Protein AF-A0A6M8W7M6-F1 (afdb_monomer_lite)

Radius of gyration: 16.6 Å; chains: 1; bounding box: 37×34×50 Å

Foldseek 3Di:
DDPDPPVVVVVLLVVLVVCLVVVNLVVSLVSLVVDDLPDLLSLQSNLLSCVSPLNLVVSLVSLCCNQPNPHPHGDPPRDLQSLLLNLLSCLSVQNPVSSVVSLVVHDCPDPSNVQVVVQVVVVCVPDDPVLVVCVVVVNHGDPHRRDTPDRRGDSD

pLDDT: mean 90.48, std 10.25, range [41.34, 98.38]

Secondary structure (DSSP, 8-state):
----HHHHHHHHHHHHHHHHHTT-HHHHHHHHHTS-TT-HHHHHHHHHHHHHTT-HHHHHHHHHHHHTTTSSSPPTT--HHHHHHHHHHHHHTT-HHHHHHHHTTS-TTSHHHHHHHHHHHHHHHHS-HHHHHHHHTT----SSPPP-SS-SS---

Sequence (156 aa):
MKKSEPAGREQLLQRVRALVEQGKADEALKLIKSVDGTDPVLMNAAGVCYLRAGRPAKAVEVFHRLCVGDGLGVRAGTSPLHVANFAAALLLSGNLNGCRHKLRLVDRSHPVAVQLHSAIARWEGSLGAWQRVLLRLGMFEPERPIGLDGPAGAFV

Structure (mmCIF, N/CA/C/O backbone):
data_AF-A0A6M8W7M6-F1
#
_entry.id   AF-A0A6M8W7M6-F1
#
loop_
_atom_site.group_PDB
_atom_site.id
_atom_site.type_symbol
_atom_site.label_atom_id
_atom_site.label_alt_id
_atom_site.label_comp_id
_atom_site.label_asym_id
_atom_site.label_entity_id
_atom_site.label_seq_id
_atom_site.pdbx_PDB_ins_code
_atom_site.Cartn_x
_atom_site.Cartn_y
_atom_site.Cartn_z
_atom_site.occupancy
_atom_site.B_iso_or_equiv
_atom_site.auth_seq_id
_atom_site.auth_comp_id
_atom_site.auth_asym_id
_atom_site.auth_atom_id
_atom_site.pdbx_PDB_model_num
ATOM 1 N N . MET A 1 1 ? -20.773 16.062 24.573 1.00 41.34 1 MET A N 1
ATOM 2 C CA . MET A 1 1 ? -19.303 16.087 24.385 1.00 41.34 1 MET A CA 1
ATOM 3 C C . MET A 1 1 ? -18.691 14.876 25.084 1.00 41.34 1 MET A C 1
ATOM 5 O O . MET A 1 1 ? -18.483 14.933 26.288 1.00 41.34 1 MET A O 1
ATOM 9 N N . LYS A 1 2 ? -18.469 13.754 24.383 1.00 44.22 2 LYS A N 1
ATOM 10 C CA . LYS A 1 2 ? -17.781 12.589 24.970 1.00 44.22 2 LYS A CA 1
ATOM 11 C C . LYS A 1 2 ? -16.303 12.641 24.599 1.00 44.22 2 LYS A C 1
ATOM 13 O O . LYS A 1 2 ? -15.909 12.358 23.480 1.00 44.22 2 LYS A O 1
ATOM 18 N N . LYS A 1 3 ? -15.501 13.070 25.566 1.00 44.16 3 LYS A N 1
ATOM 19 C CA . LYS A 1 3 ? -14.046 13.209 25.493 1.00 44.16 3 LYS A CA 1
ATOM 20 C C . LYS A 1 3 ? -13.385 11.877 25.891 1.00 44.16 3 LYS A C 1
ATOM 22 O O . LYS A 1 3 ? -12.667 11.830 26.881 1.00 44.16 3 LYS A O 1
ATOM 27 N N . SER A 1 4 ? -13.697 10.784 25.183 1.00 52.88 4 SER A N 1
ATOM 28 C CA . SER A 1 4 ? -13.314 9.414 25.588 1.00 52.88 4 SER A CA 1
ATOM 29 C C . SER A 1 4 ? -12.451 8.621 24.586 1.00 52.88 4 SER A C 1
ATOM 31 O O . SER A 1 4 ? -12.292 7.420 24.764 1.00 52.88 4 SER A O 1
ATOM 33 N N . GLU A 1 5 ? -11.882 9.222 23.535 1.00 58.66 5 GLU A N 1
ATOM 34 C CA . GLU A 1 5 ? -11.578 8.452 22.306 1.00 58.66 5 GLU A CA 1
ATOM 35 C C . GLU A 1 5 ? -10.117 8.138 21.882 1.00 58.66 5 GLU A C 1
ATOM 37 O O . GLU A 1 5 ? -9.966 7.422 20.894 1.00 58.66 5 GLU A O 1
ATOM 42 N N . PRO A 1 6 ? -9.014 8.531 22.559 1.00 60.47 6 PRO A N 1
ATOM 43 C CA . PRO A 1 6 ? -7.676 8.099 22.122 1.00 60.47 6 PRO A CA 1
ATOM 44 C C . PRO A 1 6 ? -7.336 6.656 22.540 1.00 60.47 6 PRO A C 1
ATOM 46 O O . PRO A 1 6 ? -6.782 5.903 21.742 1.00 60.47 6 PRO A O 1
ATOM 49 N N . ALA A 1 7 ? -7.709 6.242 23.757 1.00 69.69 7 ALA A N 1
ATOM 50 C CA . ALA A 1 7 ? -7.395 4.907 24.277 1.00 69.69 7 ALA A CA 1
ATOM 51 C C . ALA A 1 7 ? -8.207 3.796 23.586 1.00 69.69 7 ALA A C 1
ATOM 53 O O . ALA A 1 7 ? -7.656 2.755 23.238 1.00 69.69 7 ALA A O 1
ATOM 54 N N . GLY A 1 8 ? -9.499 4.035 23.329 1.00 83.62 8 GLY A N 1
ATOM 55 C CA . GLY A 1 8 ? -10.352 3.082 22.611 1.00 83.62 8 GLY A CA 1
ATOM 56 C C . GLY A 1 8 ? -9.922 2.890 21.153 1.00 83.62 8 GLY A C 1
ATOM 57 O O . GLY A 1 8 ? -9.888 1.761 20.667 1.00 83.62 8 GLY A O 1
ATOM 58 N N . ARG A 1 9 ? -9.515 3.972 20.472 1.00 86.62 9 ARG A N 1
ATOM 59 C CA . ARG A 1 9 ? -8.977 3.900 19.107 1.00 86.62 9 ARG A CA 1
ATOM 60 C C . ARG A 1 9 ? -7.665 3.125 19.051 1.00 86.62 9 ARG A C 1
ATOM 62 O O . ARG A 1 9 ? -7.489 2.302 18.160 1.00 86.62 9 ARG A O 1
ATOM 69 N N . GLU A 1 10 ? -6.758 3.366 19.991 1.00 87.69 10 GLU A N 1
ATOM 70 C CA . GLU A 1 10 ? -5.484 2.646 20.039 1.00 87.69 10 GLU A CA 1
ATOM 71 C C . GLU A 1 10 ? -5.698 1.145 20.287 1.00 87.69 10 GLU A C 1
ATOM 73 O O . GLU A 1 10 ? -5.169 0.318 19.549 1.00 87.69 10 GLU A O 1
ATOM 78 N N . GLN A 1 11 ? -6.562 0.776 21.239 1.00 90.12 11 GLN A 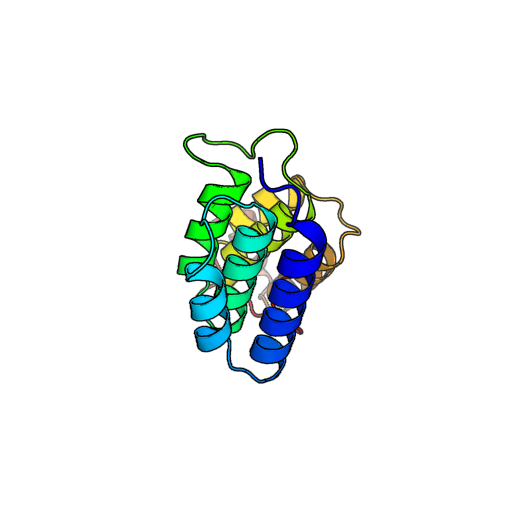N 1
ATOM 79 C CA . GLN A 1 11 ? -6.928 -0.628 21.477 1.00 90.12 11 GLN A CA 1
ATOM 80 C C . GLN A 1 11 ? -7.555 -1.285 20.240 1.00 90.12 11 GLN A C 1
ATOM 82 O O . GLN A 1 11 ? -7.236 -2.427 19.900 1.00 90.12 11 GLN A O 1
ATOM 87 N N . LEU A 1 12 ? -8.427 -0.559 19.536 1.00 90.31 12 LEU A N 1
ATOM 88 C CA . LEU A 1 12 ? -9.002 -1.007 18.272 1.00 90.31 12 LEU A CA 1
ATOM 89 C C . LEU A 1 12 ? -7.912 -1.264 17.221 1.00 90.31 12 LEU A C 1
ATOM 91 O O . LEU A 1 12 ? -7.897 -2.331 16.609 1.00 90.31 12 LEU A O 1
ATOM 95 N N . LEU A 1 13 ? -6.981 -0.325 17.032 1.00 91.12 13 LEU A N 1
ATOM 96 C CA . LEU A 1 13 ? -5.884 -0.454 16.070 1.00 91.12 13 LEU A CA 1
ATOM 97 C C . LEU A 1 13 ? -4.942 -1.610 16.413 1.00 91.12 13 LEU A C 1
ATOM 99 O O . LEU A 1 13 ? -4.534 -2.343 15.514 1.00 91.12 13 LEU A O 1
ATOM 103 N N . GLN A 1 14 ? -4.633 -1.818 17.692 1.00 92.50 14 GLN A N 1
ATOM 104 C CA . GLN A 1 14 ? -3.842 -2.963 18.146 1.00 92.50 14 GLN A CA 1
ATOM 105 C C . GLN A 1 14 ? -4.533 -4.285 17.806 1.00 92.50 14 GLN A C 1
ATOM 107 O O . GLN A 1 14 ? -3.909 -5.192 17.256 1.00 92.50 14 GLN A O 1
ATOM 112 N N . ARG A 1 15 ? -5.846 -4.376 18.041 1.00 93.62 15 ARG A N 1
ATOM 113 C CA . ARG A 1 15 ? -6.632 -5.567 17.697 1.00 93.62 15 ARG A CA 1
ATOM 114 C C . ARG A 1 15 ? -6.707 -5.804 16.187 1.00 93.62 15 ARG A C 1
ATOM 116 O O . ARG A 1 15 ? -6.590 -6.945 15.746 1.00 93.62 15 ARG A O 1
ATOM 123 N N . VAL A 1 16 ? -6.857 -4.741 15.395 1.00 93.19 16 VAL A N 1
ATOM 124 C CA . VAL A 1 16 ? -6.790 -4.793 13.924 1.00 93.19 16 VAL A CA 1
ATOM 125 C C . VAL A 1 16 ? -5.440 -5.344 13.464 1.00 93.19 16 VAL A C 1
ATOM 127 O O . VAL A 1 16 ? -5.413 -6.262 12.645 1.00 93.19 16 VAL A O 1
ATOM 130 N N . ARG A 1 17 ? -4.325 -4.835 14.007 1.00 92.38 17 ARG A N 1
ATOM 131 C CA . ARG A 1 17 ? -2.973 -5.310 13.666 1.00 92.38 17 ARG A CA 1
ATOM 132 C C . ARG A 1 17 ? -2.801 -6.790 13.981 1.00 92.38 17 ARG A C 1
ATOM 134 O O . ARG A 1 17 ? -2.405 -7.540 13.095 1.00 92.38 17 ARG A O 1
ATOM 141 N N . ALA A 1 18 ? -3.192 -7.211 15.183 1.00 93.56 18 ALA A N 1
ATOM 142 C CA . ALA A 1 18 ? -3.089 -8.603 15.609 1.00 93.56 18 ALA A CA 1
ATOM 143 C C . ALA A 1 18 ? -3.888 -9.555 14.698 1.00 93.56 18 ALA A C 1
ATOM 145 O O . ALA A 1 18 ? -3.392 -10.612 14.318 1.00 93.56 18 ALA A O 1
ATOM 146 N N . LEU A 1 19 ? -5.109 -9.179 14.296 1.00 94.62 19 LEU A N 1
ATOM 147 C CA . LEU A 1 19 ? -5.910 -9.977 13.356 1.00 94.62 19 LEU A CA 1
ATOM 148 C C . LEU A 1 19 ? -5.230 -10.096 11.990 1.00 94.62 19 LEU A C 1
ATOM 150 O O . LEU A 1 19 ? -5.185 -11.172 11.400 1.00 94.62 19 LEU A O 1
ATOM 154 N N . VAL A 1 20 ? -4.681 -8.996 11.487 1.00 92.25 20 VAL A N 1
ATOM 155 C CA . VAL A 1 20 ? -3.995 -8.962 10.196 1.00 92.25 20 VAL A CA 1
ATOM 156 C C . VAL A 1 20 ? -2.714 -9.800 10.210 1.00 92.25 20 VAL A C 1
ATOM 158 O O . VAL A 1 20 ? -2.448 -10.497 9.234 1.00 92.25 20 VAL A O 1
ATOM 161 N N . GLU A 1 21 ? -1.939 -9.768 11.294 1.00 89.81 21 GLU A N 1
ATOM 162 C CA . GLU A 1 21 ? -0.747 -10.613 11.480 1.00 89.81 21 GLU A CA 1
ATOM 163 C C . GLU A 1 21 ? -1.091 -12.109 11.509 1.00 89.81 21 GLU A C 1
ATOM 165 O O . GLU A 1 21 ? -0.310 -12.932 11.045 1.00 89.81 21 GLU A O 1
ATOM 170 N N . GLN A 1 22 ? -2.299 -12.459 11.957 1.00 92.62 22 GLN A N 1
ATOM 171 C CA . GLN A 1 22 ? -2.841 -13.822 11.907 1.00 92.62 22 GLN A CA 1
ATOM 172 C C . GLN A 1 22 ? -3.446 -14.195 10.539 1.00 92.62 22 GLN A C 1
ATOM 174 O O . GLN A 1 22 ? -4.091 -15.235 10.417 1.00 92.62 22 GLN A O 1
ATOM 179 N N . GLY A 1 23 ? -3.321 -13.341 9.517 1.00 90.19 23 GLY A N 1
ATOM 180 C CA . GLY A 1 23 ? -3.932 -13.549 8.198 1.00 90.19 23 GLY A CA 1
ATOM 181 C C . GLY A 1 23 ? -5.443 -13.280 8.143 1.00 90.19 23 GLY A C 1
ATOM 182 O O . GLY A 1 23 ? -6.072 -13.483 7.107 1.00 90.19 23 GLY A O 1
ATOM 183 N N . LYS A 1 24 ? -6.050 -12.768 9.221 1.00 94.12 24 LYS A N 1
ATOM 184 C CA . LYS A 1 24 ? -7.497 -12.509 9.347 1.00 94.12 24 LYS A CA 1
ATOM 185 C C . LYS A 1 24 ? -7.868 -11.078 8.953 1.00 94.12 24 LYS A C 1
ATOM 187 O O . LYS A 1 24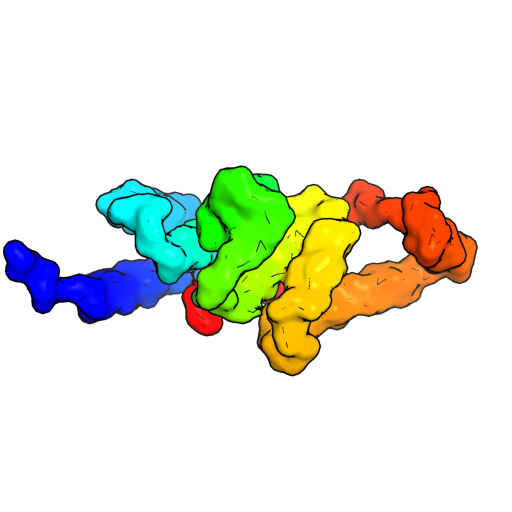 ? -8.594 -10.375 9.660 1.00 94.12 24 LYS A O 1
ATOM 192 N N . ALA A 1 25 ? -7.378 -10.625 7.802 1.00 92.56 25 ALA A N 1
ATOM 193 C CA . ALA A 1 25 ? -7.588 -9.253 7.335 1.00 92.56 25 ALA A CA 1
ATOM 194 C C . ALA A 1 25 ? -9.076 -8.900 7.114 1.00 92.56 25 ALA A C 1
ATOM 196 O O . ALA A 1 25 ? -9.484 -7.761 7.339 1.00 92.56 25 ALA A O 1
ATOM 197 N N . ASP A 1 26 ? -9.912 -9.874 6.741 1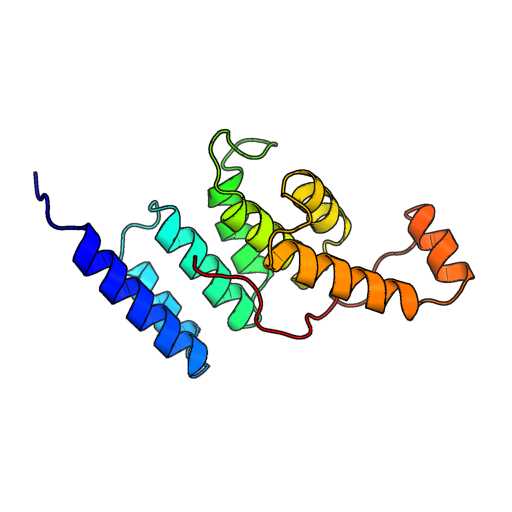.00 90.88 26 ASP A N 1
ATOM 198 C CA . ASP A 1 26 ? -11.357 -9.669 6.584 1.00 90.88 26 ASP A CA 1
ATOM 199 C C . ASP A 1 26 ? -12.085 -9.438 7.916 1.00 90.88 26 ASP A C 1
ATOM 201 O O . ASP A 1 26 ? -13.012 -8.627 7.983 1.00 90.88 26 ASP A O 1
ATOM 205 N N . GLU A 1 27 ? -11.664 -10.106 8.992 1.00 92.38 27 GLU A N 1
ATOM 206 C CA . GLU A 1 27 ? -12.196 -9.854 10.336 1.00 92.38 27 GLU A CA 1
ATOM 207 C C . GLU A 1 27 ? -11.777 -8.470 10.836 1.00 92.38 27 GLU A C 1
ATOM 209 O O . GLU A 1 27 ? -12.601 -7.729 11.376 1.00 92.38 27 GLU A O 1
ATOM 214 N N . ALA A 1 28 ? -10.526 -8.080 10.576 1.00 92.81 28 ALA A N 1
ATOM 215 C CA . ALA A 1 28 ? -10.028 -6.749 10.899 1.00 92.81 28 ALA A CA 1
ATOM 216 C C . ALA A 1 28 ? -10.841 -5.647 10.190 1.00 92.81 28 ALA A C 1
ATOM 218 O O . ALA A 1 28 ? -11.223 -4.655 10.809 1.00 92.81 28 ALA A O 1
ATOM 219 N N . LEU A 1 29 ? -11.195 -5.851 8.916 1.00 91.69 29 LEU A N 1
ATOM 220 C CA . LEU A 1 29 ? -12.049 -4.926 8.163 1.00 91.69 29 LEU A CA 1
ATOM 221 C C . LEU A 1 29 ? -13.459 -4.801 8.750 1.00 91.69 29 LEU A C 1
ATOM 223 O O . LEU A 1 29 ? -14.008 -3.699 8.759 1.00 91.69 29 LEU A O 1
ATOM 227 N N . LYS A 1 30 ? -14.058 -5.895 9.239 1.00 90.62 30 LYS A N 1
ATOM 228 C CA . LYS A 1 30 ? -15.366 -5.841 9.919 1.00 90.62 30 LYS A CA 1
ATOM 229 C C . LYS A 1 30 ? -15.295 -4.980 11.181 1.00 90.62 30 LYS A C 1
ATOM 231 O O . LYS A 1 30 ? -16.203 -4.190 11.414 1.00 90.62 30 LYS A O 1
ATOM 236 N N . LEU A 1 31 ? -14.199 -5.092 11.933 1.00 88.69 31 LEU A N 1
ATOM 237 C CA . LEU A 1 31 ? -13.966 -4.326 13.157 1.00 88.69 31 LEU A CA 1
ATOM 238 C C . LEU A 1 31 ? -13.775 -2.820 12.888 1.00 88.69 31 LEU A C 1
ATOM 240 O O . LEU A 1 31 ? -14.203 -1.993 13.686 1.00 88.69 31 LEU A O 1
ATOM 244 N N . ILE A 1 32 ? -13.170 -2.449 11.754 1.00 86.75 32 ILE A N 1
ATOM 245 C CA . ILE A 1 32 ? -13.035 -1.037 11.361 1.00 86.75 32 ILE A CA 1
ATOM 246 C C . ILE A 1 32 ? -14.366 -0.472 10.852 1.00 86.75 32 ILE A C 1
ATOM 248 O O . ILE A 1 32 ? -14.723 0.645 11.204 1.00 86.75 32 ILE A O 1
ATOM 252 N N . LYS A 1 33 ? -15.126 -1.234 10.051 1.00 78.62 33 LYS A N 1
ATOM 253 C CA . LYS A 1 33 ? -16.411 -0.782 9.477 1.00 78.62 33 LYS A CA 1
ATOM 254 C C . LYS A 1 33 ? -17.485 -0.463 10.515 1.00 78.62 33 LYS A C 1
ATOM 256 O O . LYS A 1 33 ? -18.417 0.264 10.196 1.00 78.62 33 LYS A O 1
ATOM 261 N N . SER A 1 34 ? -17.381 -1.010 11.725 1.00 68.19 34 SER A N 1
ATOM 262 C CA . SER A 1 34 ? -18.264 -0.638 12.836 1.00 68.19 34 SER A CA 1
ATOM 263 C C . SER A 1 34 ? -17.976 0.751 13.418 1.00 68.19 34 SER A C 1
ATOM 265 O O . SER A 1 34 ? -18.712 1.191 14.296 1.00 68.19 34 SER A O 1
ATOM 267 N N . VAL A 1 35 ? -16.924 1.434 12.959 1.00 61.56 35 VAL A N 1
ATOM 268 C CA . VAL A 1 35 ? -16.504 2.760 13.429 1.00 61.56 35 VAL A CA 1
ATOM 269 C C . VAL A 1 35 ? -16.616 3.769 12.284 1.00 61.56 35 VAL A C 1
ATOM 271 O O . VAL A 1 35 ? -16.481 3.400 11.117 1.00 61.56 35 VAL A O 1
ATOM 274 N N . ASP A 1 36 ? -16.918 5.027 12.616 1.00 66.06 36 ASP A N 1
ATOM 275 C CA . ASP A 1 36 ? -17.143 6.115 11.657 1.00 66.06 36 ASP A CA 1
ATOM 276 C C . ASP A 1 36 ? -16.035 6.164 10.585 1.00 66.06 36 ASP A C 1
ATOM 278 O O . ASP A 1 36 ? -14.845 6.310 10.876 1.00 66.06 36 ASP A O 1
ATOM 282 N N . GLY A 1 37 ? -16.440 6.002 9.322 1.00 67.62 37 GLY A N 1
ATOM 283 C CA . GLY A 1 37 ? -15.564 5.806 8.163 1.00 67.62 37 GLY A CA 1
ATOM 284 C C . GLY A 1 37 ? -14.847 7.067 7.676 1.00 67.62 37 GLY A C 1
ATOM 285 O O . GLY A 1 37 ? -14.397 7.095 6.528 1.00 67.62 37 GLY A O 1
ATOM 286 N N . THR A 1 38 ? -14.780 8.103 8.513 1.00 80.12 38 THR A N 1
ATOM 287 C CA . THR A 1 38 ? -14.168 9.403 8.221 1.00 80.12 38 THR A CA 1
ATOM 288 C C . THR A 1 38 ? -12.858 9.655 8.978 1.00 80.12 38 THR A C 1
ATOM 290 O O . THR A 1 38 ? -12.126 10.564 8.587 1.00 80.12 38 THR A O 1
ATOM 293 N N . ASP A 1 39 ? -12.504 8.854 9.998 1.00 88.81 39 ASP A N 1
ATOM 294 C CA . ASP A 1 39 ? -11.221 8.994 10.717 1.00 88.81 39 ASP A CA 1
ATOM 295 C C . ASP A 1 39 ? -10.039 8.599 9.800 1.00 88.81 39 ASP A C 1
ATOM 297 O O . ASP A 1 39 ? -9.929 7.428 9.413 1.00 88.81 39 ASP A O 1
ATOM 301 N N . PRO A 1 40 ? -9.103 9.524 9.494 1.00 91.69 40 PRO A N 1
ATOM 302 C CA . PRO A 1 40 ? -7.934 9.253 8.660 1.00 91.69 40 PRO A CA 1
ATOM 303 C C . PRO A 1 40 ? -7.098 8.041 9.088 1.00 91.69 40 PRO A C 1
ATOM 305 O O . PRO A 1 40 ? -6.591 7.313 8.233 1.00 91.69 40 PRO A O 1
ATOM 308 N N . VAL A 1 41 ? -6.957 7.804 10.396 1.00 91.88 41 VAL A N 1
ATOM 309 C CA . VAL A 1 41 ? -6.160 6.696 10.941 1.00 91.88 41 VAL A CA 1
ATOM 310 C C . VAL A 1 41 ? -6.856 5.360 10.684 1.00 91.88 41 VAL A C 1
ATOM 312 O O . VAL A 1 41 ? -6.217 4.386 10.279 1.00 91.88 41 VAL A O 1
ATOM 315 N N . LEU A 1 42 ? -8.178 5.314 10.858 1.00 92.31 42 LEU A N 1
ATOM 316 C CA . LEU A 1 42 ? -8.977 4.118 10.587 1.00 92.31 42 LEU A CA 1
ATOM 317 C C . LEU A 1 42 ? -9.105 3.851 9.086 1.00 92.31 42 LEU A C 1
ATOM 319 O O . LEU A 1 42 ? -9.038 2.696 8.666 1.00 92.31 42 LEU A O 1
ATOM 323 N N . MET A 1 43 ? -9.204 4.898 8.265 1.00 93.94 43 MET A N 1
ATOM 324 C CA . MET A 1 43 ? -9.136 4.775 6.808 1.00 93.94 43 MET A CA 1
ATOM 325 C C . MET A 1 43 ? -7.786 4.205 6.359 1.00 93.94 43 MET A C 1
ATOM 327 O O . MET A 1 43 ? -7.756 3.283 5.542 1.00 93.94 43 MET A O 1
ATOM 331 N N . ASN A 1 44 ? -6.671 4.685 6.924 1.00 95.38 44 ASN A N 1
ATOM 332 C CA . ASN A 1 44 ? -5.349 4.124 6.647 1.00 95.38 44 ASN A CA 1
ATOM 333 C C . ASN A 1 44 ? -5.281 2.637 7.027 1.00 95.38 44 ASN A C 1
ATOM 335 O O . ASN A 1 44 ? -4.874 1.803 6.216 1.00 95.38 44 ASN A O 1
ATOM 339 N N . ALA A 1 45 ? -5.751 2.294 8.229 1.00 94.88 45 ALA A N 1
ATOM 340 C CA . ALA A 1 45 ? -5.806 0.915 8.697 1.00 94.88 45 ALA A CA 1
ATOM 341 C C . ALA A 1 45 ? -6.657 0.023 7.776 1.00 94.88 45 ALA A C 1
ATOM 343 O O . ALA A 1 45 ? -6.235 -1.083 7.436 1.00 94.88 45 ALA A O 1
ATOM 344 N N . ALA A 1 46 ? -7.815 0.506 7.316 1.00 95.19 46 ALA A N 1
ATOM 345 C CA . ALA A 1 46 ? -8.673 -0.223 6.387 1.00 95.19 46 ALA A CA 1
ATOM 346 C C . ALA A 1 46 ? -7.974 -0.459 5.042 1.00 95.19 46 ALA A C 1
ATOM 348 O O . ALA A 1 46 ? -8.013 -1.571 4.513 1.00 95.19 46 ALA A O 1
ATOM 349 N N . GLY A 1 47 ? -7.292 0.560 4.512 1.00 95.75 47 GLY A N 1
ATOM 350 C CA . GLY A 1 47 ? -6.496 0.447 3.292 1.00 95.75 47 GLY A CA 1
ATOM 351 C C . GLY A 1 47 ? -5.393 -0.609 3.414 1.00 95.75 47 GLY A C 1
ATOM 352 O O . GLY A 1 47 ? -5.283 -1.479 2.550 1.00 95.75 47 GLY A O 1
ATOM 353 N N . VAL A 1 48 ? -4.638 -0.614 4.518 1.00 96.38 48 VAL A N 1
ATOM 354 C CA . VAL A 1 48 ? -3.604 -1.635 4.785 1.00 96.38 48 VAL A CA 1
ATOM 355 C C . VAL A 1 48 ? -4.215 -3.033 4.918 1.00 96.38 48 VAL A C 1
ATOM 357 O O . VAL A 1 48 ? -3.668 -3.993 4.373 1.00 96.38 48 VAL A O 1
ATOM 360 N N . CYS A 1 49 ? -5.375 -3.171 5.569 1.00 95.69 49 CYS A N 1
ATOM 361 C CA . CYS A 1 49 ? -6.081 -4.453 5.635 1.00 95.69 49 CYS A CA 1
ATOM 362 C C . CYS A 1 49 ? -6.477 -4.952 4.239 1.00 95.69 49 CYS A C 1
ATOM 364 O O . CYS A 1 49 ? -6.277 -6.126 3.937 1.00 95.69 49 CYS A O 1
ATOM 366 N N . TYR A 1 50 ? -6.983 -4.079 3.361 1.00 96.56 50 TYR A N 1
ATOM 367 C CA . TYR A 1 50 ? -7.286 -4.457 1.979 1.00 96.56 50 TYR A CA 1
ATOM 368 C C . TYR A 1 50 ? -6.040 -4.889 1.200 1.00 96.56 50 TYR A C 1
ATOM 370 O O . TYR A 1 50 ? -6.115 -5.875 0.468 1.00 96.56 50 TYR A O 1
ATOM 378 N N . LEU A 1 51 ? -4.897 -4.216 1.377 1.00 96.31 51 LEU A N 1
ATOM 379 C CA . LEU A 1 51 ? -3.639 -4.637 0.750 1.00 96.31 51 LEU A CA 1
ATOM 380 C C . LEU A 1 51 ? -3.230 -6.039 1.201 1.00 96.31 51 LEU A C 1
ATOM 382 O O . LEU A 1 51 ? -2.950 -6.900 0.370 1.00 96.31 51 LEU A O 1
ATOM 386 N N . ARG A 1 52 ? -3.257 -6.289 2.511 1.00 94.12 52 ARG A N 1
ATOM 387 C CA . ARG A 1 52 ? -2.859 -7.577 3.096 1.00 94.12 52 ARG A CA 1
ATOM 388 C C . ARG A 1 52 ? -3.867 -8.700 2.836 1.00 94.12 52 ARG A C 1
ATOM 390 O O . ARG A 1 52 ? -3.487 -9.861 2.845 1.00 94.12 52 ARG A O 1
ATOM 397 N N . ALA A 1 53 ? -5.118 -8.363 2.526 1.00 93.81 53 ALA A N 1
ATOM 398 C CA . ALA A 1 53 ? -6.128 -9.297 2.029 1.00 93.81 53 ALA A CA 1
ATOM 399 C C . ALA A 1 53 ? -6.010 -9.587 0.516 1.00 93.81 53 ALA A C 1
ATOM 401 O O . ALA A 1 53 ? -6.890 -10.242 -0.041 1.00 93.81 53 ALA A O 1
ATOM 402 N N . GLY A 1 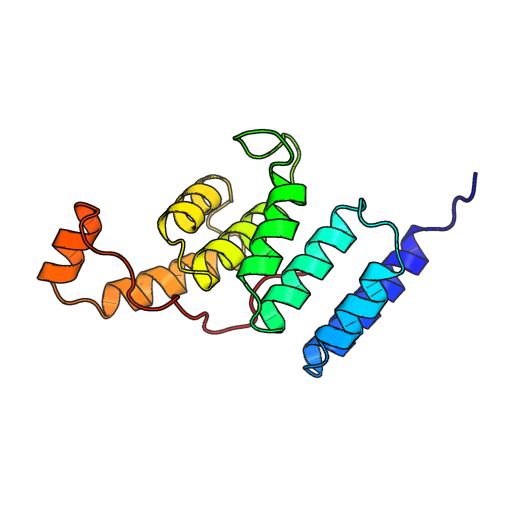54 ? -4.999 -9.046 -0.178 1.00 94.38 54 GLY A N 1
ATOM 403 C CA . GLY A 1 54 ? -4.838 -9.217 -1.625 1.00 94.38 54 GLY A CA 1
ATOM 404 C C . GLY A 1 54 ? -5.881 -8.462 -2.457 1.00 94.38 54 GLY A C 1
ATOM 405 O O . GLY A 1 54 ? -6.197 -8.869 -3.571 1.00 94.38 54 GLY A O 1
ATOM 406 N N . ARG A 1 55 ? -6.445 -7.363 -1.933 1.00 96.38 55 ARG A N 1
ATOM 407 C CA . ARG A 1 55 ? -7.488 -6.548 -2.590 1.00 96.38 55 ARG A CA 1
ATOM 408 C C . ARG A 1 55 ? -7.004 -5.116 -2.869 1.00 96.38 55 ARG A C 1
ATOM 410 O O . ARG A 1 55 ? -7.598 -4.160 -2.360 1.00 96.38 55 ARG A O 1
ATOM 417 N N . PRO A 1 56 ? -5.951 -4.930 -3.686 1.00 97.19 56 PRO A N 1
ATOM 418 C CA . PRO A 1 56 ? -5.316 -3.628 -3.885 1.00 97.19 56 PRO A CA 1
ATOM 419 C C . PRO A 1 56 ? -6.237 -2.589 -4.539 1.00 97.19 56 PRO A C 1
ATOM 421 O O . PRO A 1 56 ? -6.160 -1.419 -4.182 1.00 97.19 56 PRO A O 1
ATOM 424 N N . ALA A 1 57 ? -7.170 -2.992 -5.409 1.00 97.06 57 ALA A N 1
ATOM 425 C CA . ALA A 1 57 ? -8.150 -2.073 -6.002 1.00 97.06 57 ALA A CA 1
ATOM 426 C C . ALA A 1 57 ? -9.041 -1.396 -4.939 1.00 97.06 57 ALA A C 1
ATOM 428 O O . ALA A 1 57 ? -9.203 -0.179 -4.943 1.00 97.06 57 ALA A O 1
ATOM 429 N N . LYS A 1 58 ? -9.524 -2.157 -3.946 1.00 96.50 58 LYS A N 1
ATOM 430 C CA . LYS A 1 58 ? -10.288 -1.591 -2.819 1.00 96.50 58 LYS A CA 1
ATOM 431 C C . LYS A 1 58 ? -9.425 -0.683 -1.946 1.00 96.50 58 LYS A C 1
ATOM 433 O O . LYS A 1 58 ? -9.901 0.332 -1.450 1.00 96.50 58 LYS A O 1
ATOM 438 N N . ALA A 1 59 ? -8.151 -1.027 -1.762 1.00 97.25 59 ALA A N 1
ATOM 439 C CA . ALA A 1 59 ? -7.219 -0.160 -1.050 1.00 97.25 59 ALA A CA 1
ATOM 440 C C . ALA A 1 59 ? -7.025 1.181 -1.780 1.00 97.25 59 ALA A C 1
ATOM 442 O O . ALA A 1 59 ? -7.042 2.224 -1.129 1.0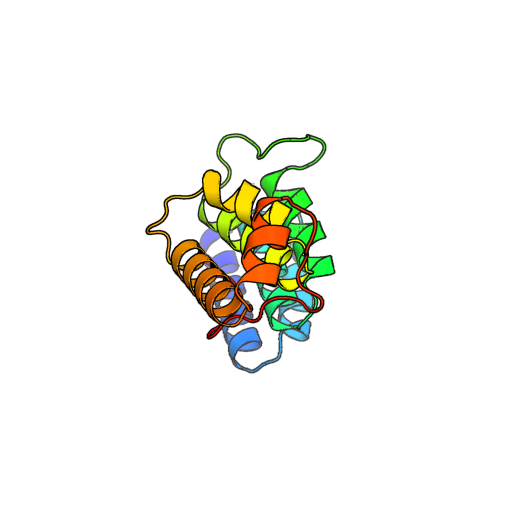0 97.25 59 ALA A O 1
ATOM 443 N N . VAL A 1 60 ? -6.910 1.171 -3.116 1.00 97.75 60 VAL A N 1
ATOM 444 C CA . VAL A 1 60 ? -6.840 2.388 -3.944 1.00 97.75 60 VAL A CA 1
ATOM 445 C C . VAL A 1 60 ? -8.053 3.286 -3.703 1.00 97.75 60 VAL A C 1
ATOM 447 O O . VAL A 1 60 ? -7.861 4.477 -3.484 1.00 97.75 60 VAL A O 1
ATOM 450 N N . GLU A 1 61 ? -9.273 2.745 -3.663 1.00 95.69 61 GLU A N 1
ATOM 451 C CA . GLU A 1 61 ? -10.486 3.532 -3.380 1.00 95.69 61 GLU A CA 1
ATOM 452 C C . GLU A 1 61 ? -10.429 4.220 -2.005 1.00 95.69 61 GLU A C 1
ATOM 454 O O . GLU A 1 61 ? -10.707 5.418 -1.887 1.00 95.69 61 GLU A O 1
ATOM 459 N N . VAL A 1 62 ? -10.031 3.481 -0.961 1.00 95.62 62 VAL A N 1
ATOM 460 C CA . VAL A 1 62 ? -9.921 4.027 0.402 1.00 95.62 62 VAL A CA 1
ATOM 461 C C . VAL A 1 62 ? -8.850 5.112 0.470 1.00 95.62 62 VAL A C 1
ATOM 463 O O . VAL A 1 62 ? -9.110 6.202 0.984 1.00 95.62 62 VAL A O 1
ATOM 466 N N . PHE A 1 63 ? -7.661 4.852 -0.076 1.00 96.88 63 PHE A N 1
ATOM 467 C CA . PHE A 1 63 ? -6.565 5.816 -0.060 1.00 96.88 63 PHE A CA 1
ATOM 468 C C . PHE A 1 63 ? -6.821 7.024 -0.962 1.00 96.88 63 PHE A C 1
ATOM 470 O O . PHE A 1 63 ? -6.411 8.129 -0.616 1.00 96.88 63 PHE A O 1
ATOM 477 N N . HIS A 1 64 ? -7.545 6.861 -2.070 1.00 95.88 64 HIS A N 1
ATOM 478 C CA . HIS A 1 64 ? -7.997 7.982 -2.885 1.00 95.88 64 HIS A CA 1
ATOM 479 C C . HIS A 1 64 ? -8.922 8.886 -2.071 1.00 95.88 64 HIS A C 1
ATOM 481 O O . HIS A 1 64 ? -8.682 10.089 -1.968 1.00 95.88 64 HIS A O 1
ATOM 487 N N . ARG A 1 65 ? -9.937 8.316 -1.409 1.00 94.19 65 ARG A N 1
ATOM 488 C CA . ARG A 1 65 ? -10.838 9.089 -0.545 1.00 94.19 65 ARG A CA 1
ATOM 489 C C . ARG A 1 65 ? -10.102 9.754 0.616 1.00 94.19 65 ARG A C 1
ATOM 491 O O . ARG A 1 65 ? -10.476 10.861 0.986 1.00 94.19 65 ARG A O 1
ATOM 498 N N . LEU A 1 66 ? -9.078 9.109 1.176 1.00 94.69 66 LEU A N 1
ATOM 499 C CA . LEU A 1 66 ? -8.269 9.631 2.282 1.00 94.69 66 LEU A CA 1
ATOM 500 C C . LEU A 1 66 ? -7.348 10.780 1.843 1.00 94.69 66 LEU A C 1
ATOM 502 O O . LEU A 1 66 ? -7.366 11.858 2.432 1.00 94.69 66 LEU A O 1
ATOM 506 N N . CYS A 1 67 ? -6.559 10.562 0.794 1.00 95.94 67 CYS A N 1
ATOM 507 C CA . CYS A 1 67 ? -5.473 11.457 0.402 1.00 95.94 67 CYS A CA 1
ATOM 508 C C . CYS A 1 67 ? -5.896 12.517 -0.618 1.00 95.94 67 CYS A C 1
ATOM 510 O O . CYS A 1 67 ? -5.251 13.554 -0.685 1.00 95.94 67 CYS A O 1
ATOM 512 N N . VAL A 1 68 ? -6.923 12.267 -1.433 1.00 94.12 68 VAL A N 1
ATOM 513 C CA . VAL A 1 68 ? -7.312 13.123 -2.572 1.00 94.12 68 VAL A CA 1
ATOM 514 C C . VAL A 1 68 ? -8.726 13.676 -2.389 1.00 94.12 68 VAL A C 1
ATOM 516 O O . VAL A 1 68 ? -8.932 14.887 -2.458 1.00 94.12 68 VAL A O 1
ATOM 519 N N . GLY A 1 69 ? -9.698 12.813 -2.085 1.00 87.56 69 GLY A N 1
ATOM 520 C CA . GLY A 1 69 ? -11.103 13.216 -2.017 1.00 87.56 69 GLY A CA 1
ATOM 521 C C . GLY A 1 69 ? -11.734 13.444 -3.377 1.00 87.56 69 GLY A C 1
ATOM 522 O O . GLY A 1 69 ? -11.532 12.639 -4.278 1.00 87.56 69 GLY A O 1
ATOM 523 N N . ASP A 1 70 ? -12.457 14.559 -3.499 1.00 84.81 70 ASP A N 1
ATOM 524 C CA . ASP A 1 70 ? -13.107 15.009 -4.739 1.00 84.81 70 ASP A CA 1
ATOM 525 C C . ASP A 1 70 ? -12.172 15.848 -5.636 1.00 84.81 70 ASP A C 1
ATOM 527 O O . ASP A 1 70 ? -12.566 16.307 -6.704 1.00 84.81 70 ASP A O 1
ATOM 531 N N . GLY A 1 71 ? -10.933 16.091 -5.193 1.00 85.06 71 GLY A N 1
ATOM 532 C CA . GLY A 1 71 ? -9.931 16.842 -5.949 1.00 85.06 71 GLY A CA 1
ATOM 533 C C . GLY A 1 71 ? -9.119 15.981 -6.922 1.00 85.06 71 GLY A C 1
ATOM 534 O O . GLY A 1 71 ? -9.301 14.774 -7.031 1.00 85.06 71 GLY A O 1
ATOM 535 N N . LEU A 1 72 ? -8.158 16.615 -7.600 1.00 81.50 72 LEU A N 1
ATOM 536 C CA . LEU A 1 72 ? -7.194 15.938 -8.488 1.00 81.50 72 LEU A CA 1
ATOM 537 C C . LEU A 1 72 ? -5.811 15.738 -7.837 1.00 81.50 72 LEU A C 1
ATOM 539 O O . LEU A 1 72 ? -4.993 14.952 -8.315 1.00 81.50 72 LEU A O 1
ATOM 543 N N . GLY A 1 73 ? -5.535 16.454 -6.743 1.00 88.62 73 GLY A N 1
ATOM 544 C CA . GLY A 1 73 ? -4.254 16.458 -6.035 1.00 88.62 73 GLY A CA 1
ATOM 545 C C . GLY A 1 73 ? -4.351 15.871 -4.628 1.00 88.62 73 GLY A C 1
ATOM 546 O O . GLY A 1 73 ? -5.435 15.721 -4.074 1.00 88.62 73 GLY A O 1
ATOM 547 N N . VAL A 1 74 ? -3.200 15.546 -4.032 1.00 92.62 74 VAL A N 1
ATOM 548 C CA . VAL A 1 74 ? -3.161 15.173 -2.611 1.00 92.62 74 VAL A CA 1
ATOM 549 C C . VAL A 1 74 ? -3.533 16.394 -1.766 1.00 92.62 74 VAL A C 1
ATOM 551 O O . VAL A 1 74 ? -3.003 17.481 -1.987 1.00 92.62 74 VAL A O 1
ATOM 554 N N . ARG A 1 75 ? -4.439 16.218 -0.802 1.00 92.00 75 ARG A N 1
ATOM 555 C CA . ARG A 1 75 ? -4.886 17.274 0.110 1.00 92.00 75 ARG A CA 1
ATOM 556 C C . ARG A 1 75 ? -3.725 17.783 0.961 1.00 92.00 75 ARG A C 1
ATOM 558 O O . ARG A 1 75 ? -2.913 16.991 1.450 1.00 92.00 75 ARG A O 1
ATOM 565 N N . ALA A 1 76 ? -3.690 19.092 1.199 1.00 87.56 76 ALA A N 1
ATOM 566 C CA . ALA A 1 76 ? -2.739 19.695 2.125 1.00 87.56 76 ALA A CA 1
ATOM 567 C C . ALA A 1 76 ? -2.870 19.074 3.529 1.00 87.56 76 ALA A C 1
ATOM 569 O O . ALA A 1 76 ? -3.975 18.790 3.988 1.00 87.56 76 ALA A O 1
ATOM 570 N N . GLY A 1 77 ? -1.739 18.836 4.196 1.00 88.75 77 GLY A N 1
ATOM 571 C CA . GLY A 1 77 ? -1.705 18.228 5.532 1.00 88.75 77 GLY A CA 1
ATOM 572 C C . GLY A 1 77 ? -1.919 16.709 5.568 1.00 88.75 77 GLY A C 1
ATOM 573 O O . GLY A 1 77 ? -1.937 16.131 6.653 1.00 88.75 77 GLY A O 1
ATOM 574 N N . THR A 1 78 ? -2.052 16.035 4.418 1.00 93.56 78 THR A N 1
ATOM 575 C CA . THR A 1 78 ? -2.090 14.564 4.378 1.00 93.56 78 THR A CA 1
ATOM 576 C C . THR A 1 78 ? -0.774 13.988 4.902 1.00 93.56 78 THR A C 1
ATOM 578 O O . THR A 1 78 ? 0.300 14.383 4.453 1.00 93.56 78 THR A O 1
ATOM 581 N N . SER A 1 79 ? -0.856 13.018 5.817 1.00 95.56 79 SER A N 1
ATOM 582 C CA . SER A 1 79 ? 0.326 12.333 6.351 1.00 95.56 79 SER A CA 1
ATOM 583 C C . SER A 1 79 ? 1.151 11.669 5.232 1.00 95.56 79 SER A C 1
ATOM 585 O O . SER A 1 79 ? 0.569 10.947 4.411 1.00 95.56 79 SER A O 1
ATOM 587 N N . PRO A 1 80 ? 2.492 11.823 5.214 1.00 96.31 80 PRO A N 1
ATOM 588 C CA . PRO A 1 80 ? 3.366 11.129 4.265 1.00 96.31 80 PRO A CA 1
ATOM 589 C C . PRO A 1 80 ? 3.178 9.608 4.270 1.00 96.31 80 PRO A C 1
ATOM 591 O O . PRO A 1 80 ? 3.227 8.983 3.212 1.00 96.31 80 PRO A O 1
ATOM 594 N N . LEU A 1 81 ? 2.866 9.023 5.433 1.00 97.06 81 LEU A N 1
ATOM 595 C CA . LEU A 1 81 ? 2.539 7.603 5.567 1.00 97.06 81 LEU A CA 1
ATOM 596 C C . LEU A 1 81 ? 1.330 7.208 4.710 1.00 97.06 81 LEU A C 1
ATOM 598 O O . LEU A 1 81 ? 1.371 6.204 4.000 1.00 97.06 81 LEU A O 1
ATOM 602 N N . HIS A 1 82 ? 0.255 8.001 4.745 1.00 97.44 82 HIS A N 1
ATOM 603 C CA . HIS A 1 82 ? -0.961 7.713 3.979 1.00 97.44 82 HIS A CA 1
ATOM 604 C C . HIS A 1 82 ? -0.687 7.788 2.473 1.00 97.44 82 HIS A C 1
ATOM 606 O O . HIS A 1 82 ? -1.183 6.965 1.704 1.00 97.44 82 HIS A O 1
ATOM 612 N N . VAL A 1 83 ? 0.149 8.740 2.045 1.00 98.00 83 VAL A N 1
ATOM 613 C CA . VAL A 1 83 ? 0.572 8.866 0.644 1.00 98.00 83 VAL A CA 1
ATOM 614 C C . VAL A 1 83 ? 1.465 7.692 0.229 1.00 98.00 83 VAL A C 1
ATOM 616 O O . VAL A 1 83 ? 1.291 7.156 -0.866 1.00 98.00 83 VAL A O 1
ATOM 619 N N . ALA A 1 84 ? 2.367 7.236 1.101 1.00 98.19 84 ALA A N 1
ATOM 620 C CA . ALA A 1 84 ? 3.218 6.077 0.842 1.00 98.19 84 ALA A CA 1
ATOM 621 C C . ALA A 1 84 ? 2.402 4.778 0.725 1.00 98.19 84 ALA A C 1
ATOM 623 O O . ALA A 1 84 ? 2.603 3.995 -0.203 1.00 98.19 84 ALA A O 1
ATOM 624 N N . ASN A 1 85 ? 1.420 4.573 1.606 1.00 98.38 85 ASN A N 1
ATOM 625 C CA . ASN A 1 85 ? 0.502 3.438 1.511 1.00 98.38 85 ASN A CA 1
ATOM 626 C C . ASN A 1 85 ? -0.394 3.517 0.270 1.00 98.38 85 ASN A C 1
ATOM 628 O O . ASN A 1 85 ? -0.677 2.492 -0.354 1.00 98.38 85 ASN A O 1
ATOM 632 N N . PHE A 1 86 ? -0.785 4.726 -0.144 1.00 98.38 86 PHE A N 1
ATOM 633 C CA . PHE A 1 86 ? -1.487 4.910 -1.408 1.00 98.38 86 PHE A CA 1
ATOM 634 C C . PHE A 1 86 ? -0.611 4.499 -2.600 1.00 98.38 86 PHE A C 1
ATOM 636 O O . PHE A 1 86 ? -1.074 3.792 -3.495 1.00 98.38 86 PHE A O 1
ATOM 643 N N . ALA A 1 87 ? 0.671 4.873 -2.592 1.00 98.25 87 ALA A N 1
ATOM 644 C CA . ALA A 1 87 ? 1.625 4.433 -3.606 1.00 98.25 87 ALA A CA 1
ATOM 645 C C . ALA A 1 87 ? 1.743 2.898 -3.647 1.00 98.25 87 ALA A C 1
ATOM 647 O O . ALA A 1 87 ? 1.720 2.315 -4.731 1.00 98.25 87 ALA A O 1
ATOM 648 N N . ALA A 1 88 ? 1.773 2.236 -2.484 1.00 98.38 88 ALA A N 1
ATOM 649 C CA . ALA A 1 88 ? 1.783 0.775 -2.402 1.00 98.38 88 ALA A CA 1
ATOM 650 C C . ALA A 1 88 ? 0.525 0.145 -3.019 1.00 98.38 88 ALA A C 1
ATOM 652 O O . ALA A 1 88 ? 0.626 -0.823 -3.773 1.00 98.38 88 ALA A O 1
ATOM 653 N N . ALA A 1 89 ? -0.653 0.720 -2.762 1.00 98.25 89 ALA A N 1
ATOM 654 C CA . ALA A 1 89 ? -1.902 0.265 -3.366 1.00 98.25 89 ALA A CA 1
ATOM 655 C C . ALA A 1 89 ? -1.915 0.420 -4.891 1.00 98.25 89 ALA A C 1
ATOM 657 O O . ALA A 1 89 ? -2.367 -0.481 -5.601 1.00 98.25 89 ALA A O 1
ATOM 658 N N . LEU A 1 90 ? -1.378 1.529 -5.405 1.00 98.12 90 LEU A N 1
ATOM 659 C CA . LEU A 1 90 ? -1.241 1.759 -6.843 1.00 98.12 90 LEU A CA 1
ATOM 660 C C . LEU A 1 90 ? -0.276 0.752 -7.477 1.00 98.12 90 LEU A C 1
ATOM 662 O O . LEU A 1 90 ? -0.615 0.155 -8.492 1.00 98.12 90 LEU A O 1
ATOM 666 N N . LEU A 1 91 ? 0.872 0.480 -6.853 1.00 97.81 91 LEU A N 1
ATOM 667 C CA . LEU A 1 91 ? 1.826 -0.506 -7.368 1.00 97.81 91 LEU A CA 1
ATOM 668 C C . LEU A 1 91 ? 1.209 -1.910 -7.449 1.00 97.81 91 LEU A C 1
ATOM 670 O O . LEU A 1 91 ? 1.266 -2.559 -8.492 1.00 97.81 91 LEU A O 1
ATOM 674 N N . LEU A 1 92 ? 0.573 -2.350 -6.360 1.00 97.19 92 LEU A N 1
ATOM 675 C CA . LEU A 1 92 ? -0.023 -3.683 -6.249 1.00 97.19 92 LEU A CA 1
ATOM 676 C C . LEU A 1 92 ? -1.292 -3.860 -7.092 1.00 97.19 92 LEU A C 1
ATOM 678 O O . LEU A 1 92 ? -1.688 -4.989 -7.364 1.00 97.19 92 LEU A O 1
ATOM 682 N N . SER A 1 93 ? -1.927 -2.770 -7.526 1.00 96.75 93 SER A N 1
ATOM 683 C CA . SER A 1 93 ? -3.024 -2.804 -8.506 1.00 96.75 93 SER A CA 1
ATOM 684 C C . SER A 1 93 ? -2.540 -2.708 -9.958 1.00 96.75 93 SER A C 1
ATOM 686 O O . SER A 1 93 ? -3.367 -2.685 -10.863 1.00 96.75 93 SER A O 1
ATOM 688 N N . GLY A 1 94 ? -1.223 -2.673 -10.195 1.00 95.00 94 GLY A N 1
ATOM 689 C CA . GLY A 1 94 ? -0.627 -2.585 -11.533 1.00 95.00 94 GLY A CA 1
ATOM 690 C C . GLY A 1 94 ? -0.418 -1.156 -12.045 1.00 95.00 94 GLY A C 1
ATOM 691 O O . GLY A 1 94 ? 0.122 -0.964 -13.127 1.00 95.00 94 GLY A O 1
ATOM 692 N N . ASN A 1 95 ? -0.766 -0.129 -11.267 1.00 94.94 95 ASN A N 1
ATOM 693 C CA . ASN A 1 95 ? -0.596 1.270 -11.649 1.00 94.94 95 ASN A CA 1
ATOM 694 C C . ASN A 1 95 ? 0.788 1.813 -11.236 1.00 94.94 95 ASN A C 1
ATOM 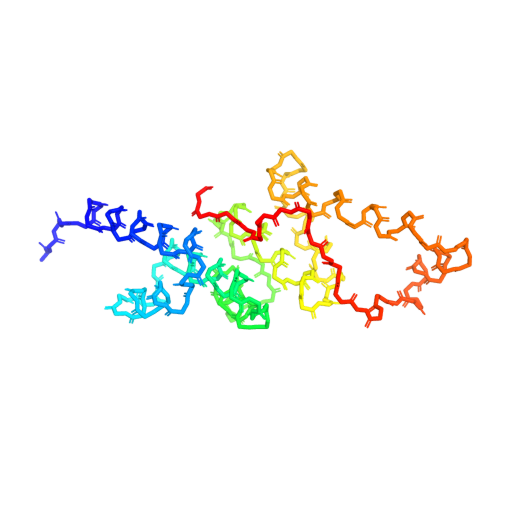696 O O . ASN A 1 95 ? 0.934 2.590 -10.283 1.00 94.94 95 ASN A O 1
ATOM 700 N N . LEU A 1 96 ? 1.825 1.410 -11.979 1.00 94.94 96 LEU A N 1
ATOM 701 C CA . LEU A 1 96 ? 3.212 1.831 -11.739 1.00 94.94 96 LEU A CA 1
ATOM 702 C C . LEU A 1 96 ? 3.392 3.354 -11.851 1.00 94.94 96 LEU A C 1
ATOM 704 O O . LEU A 1 96 ? 4.076 3.964 -11.024 1.00 94.94 96 LEU A O 1
ATOM 708 N N . ASN A 1 97 ? 2.764 3.983 -12.844 1.00 93.56 97 ASN A N 1
ATOM 709 C CA . ASN A 1 97 ? 2.870 5.426 -13.070 1.00 93.56 97 ASN A CA 1
ATOM 710 C C . ASN A 1 97 ? 2.262 6.229 -11.910 1.00 93.56 97 ASN A C 1
ATOM 712 O O . ASN A 1 97 ? 2.883 7.171 -11.408 1.00 93.56 97 ASN A O 1
ATOM 716 N N . GLY A 1 98 ? 1.095 5.807 -11.421 1.00 95.06 98 GLY A N 1
ATOM 717 C CA . GLY A 1 98 ? 0.452 6.366 -10.237 1.00 95.06 98 GLY A CA 1
ATOM 718 C C . GLY A 1 98 ? 1.312 6.202 -8.985 1.00 95.06 98 GLY A C 1
ATOM 719 O O . GLY A 1 98 ? 1.520 7.177 -8.260 1.00 95.06 98 GLY A O 1
ATOM 720 N N . CYS A 1 99 ? 1.877 5.010 -8.763 1.00 97.06 99 CYS A N 1
ATOM 721 C CA . CYS A 1 99 ? 2.816 4.764 -7.666 1.00 97.06 99 CYS A CA 1
ATOM 722 C C . CYS A 1 99 ? 4.003 5.742 -7.711 1.00 97.06 99 CYS A C 1
ATOM 724 O O . CYS A 1 99 ? 4.232 6.480 -6.751 1.00 97.06 99 CYS A O 1
ATOM 726 N N . ARG A 1 100 ? 4.704 5.840 -8.851 1.00 96.06 100 ARG A N 1
ATOM 727 C CA . ARG A 1 100 ? 5.837 6.768 -9.037 1.00 96.06 100 ARG A CA 1
ATOM 728 C C . ARG A 1 100 ? 5.444 8.226 -8.822 1.00 96.06 100 ARG A C 1
ATOM 730 O O . ARG A 1 100 ? 6.217 8.999 -8.260 1.00 96.06 100 ARG A O 1
ATOM 737 N N . HIS A 1 101 ? 4.252 8.627 -9.264 1.00 96.06 101 HIS A N 1
ATOM 738 C CA . HIS A 1 101 ? 3.757 9.976 -9.018 1.00 96.06 101 HIS A CA 1
ATOM 739 C C . HIS A 1 101 ? 3.576 10.250 -7.520 1.00 96.06 101 HIS A C 1
ATOM 741 O O . HIS A 1 101 ? 4.035 11.286 -7.050 1.00 96.06 101 HIS A O 1
ATOM 747 N N . LYS A 1 102 ? 2.990 9.319 -6.756 1.00 97.06 102 LYS A N 1
ATOM 748 C CA . LYS A 1 102 ? 2.827 9.476 -5.301 1.00 97.06 102 LYS A CA 1
ATOM 749 C C . LYS A 1 102 ? 4.153 9.413 -4.542 1.00 97.06 102 LYS A C 1
ATOM 751 O O . LYS A 1 102 ? 4.336 10.200 -3.622 1.00 97.06 102 LYS A O 1
ATOM 756 N N . LEU A 1 103 ? 5.103 8.575 -4.961 1.00 97.19 103 LEU A N 1
ATOM 757 C CA . LEU A 1 103 ? 6.439 8.508 -4.349 1.00 97.19 103 LEU A CA 1
ATOM 758 C C . LEU A 1 103 ? 7.224 9.823 -4.452 1.00 97.19 103 LEU A C 1
ATOM 760 O O . LEU A 1 103 ? 8.034 10.105 -3.580 1.00 97.19 103 LEU A O 1
ATOM 764 N N . ARG A 1 104 ? 6.961 10.670 -5.459 1.00 96.69 104 ARG A N 1
ATOM 765 C CA . ARG A 1 104 ? 7.566 12.016 -5.543 1.00 96.69 104 ARG A CA 1
ATOM 766 C C . ARG A 1 104 ? 7.104 12.970 -4.437 1.00 96.69 104 ARG A C 1
ATOM 768 O O . ARG A 1 104 ? 7.736 14.001 -4.243 1.00 96.69 104 ARG A O 1
ATOM 775 N N . LEU A 1 105 ? 6.005 12.649 -3.755 1.00 95.75 105 LEU A N 1
ATOM 776 C CA . LEU A 1 105 ? 5.411 13.460 -2.690 1.00 95.75 105 LEU A CA 1
ATOM 777 C C . LEU A 1 105 ? 5.830 12.992 -1.288 1.00 95.75 105 LEU A C 1
ATOM 779 O O . LEU A 1 105 ? 5.389 13.570 -0.298 1.00 95.75 105 LEU A O 1
ATOM 783 N N . VAL A 1 106 ? 6.625 11.925 -1.194 1.00 96.00 106 VAL A N 1
ATOM 784 C CA . VAL A 1 106 ? 7.057 11.314 0.066 1.00 96.00 106 VAL A CA 1
ATOM 785 C C . VAL A 1 106 ? 8.580 11.352 0.129 1.00 96.00 106 VAL A C 1
ATOM 787 O O . VAL A 1 106 ? 9.253 11.210 -0.892 1.00 96.00 106 VAL A O 1
ATOM 790 N N . ASP A 1 107 ? 9.132 11.535 1.327 1.00 96.19 107 ASP A N 1
ATOM 791 C CA . ASP A 1 107 ? 10.574 11.435 1.533 1.00 96.19 107 ASP A CA 1
ATOM 792 C C . ASP A 1 107 ? 11.091 10.042 1.126 1.00 96.19 107 ASP A C 1
ATOM 794 O O . ASP A 1 107 ? 10.504 9.014 1.475 1.00 96.19 107 ASP A O 1
ATOM 798 N N . ARG A 1 108 ? 12.212 9.998 0.397 1.00 93.56 108 ARG A N 1
ATOM 799 C CA . ARG A 1 108 ? 12.798 8.742 -0.097 1.00 93.56 108 ARG A CA 1
ATOM 800 C C . ARG A 1 108 ? 13.256 7.802 1.019 1.00 93.56 108 ARG A C 1
ATOM 802 O O . ARG A 1 108 ? 13.335 6.603 0.773 1.00 93.56 108 ARG A O 1
ATOM 809 N N . SER A 1 109 ? 13.559 8.323 2.206 1.00 95.75 109 SER A N 1
ATOM 810 C CA . SER A 1 109 ? 13.949 7.549 3.389 1.00 95.75 109 SER A CA 1
ATOM 811 C C . SER A 1 109 ? 12.761 6.930 4.131 1.00 95.75 109 SER A C 1
ATOM 813 O O . SER A 1 109 ? 12.963 6.078 4.996 1.00 95.75 109 SER A O 1
ATOM 815 N N . HIS A 1 110 ? 11.519 7.302 3.788 1.00 95.69 110 HIS A N 1
ATOM 816 C CA . HIS A 1 110 ? 10.334 6.726 4.417 1.00 95.69 110 HIS A CA 1
ATOM 817 C C . HIS A 1 110 ? 10.309 5.198 4.203 1.00 95.69 110 HIS A C 1
ATOM 819 O O . HIS A 1 110 ? 10.389 4.760 3.054 1.00 95.69 110 HIS A O 1
ATOM 825 N N . PRO A 1 111 ? 10.118 4.360 5.243 1.00 95.44 111 PRO A N 1
ATOM 826 C CA . PRO A 1 111 ? 10.277 2.904 5.132 1.00 95.44 111 PRO A CA 1
ATOM 827 C C . PRO A 1 111 ? 9.444 2.255 4.016 1.00 95.44 111 PRO A C 1
ATOM 829 O O . PRO A 1 111 ? 9.952 1.455 3.232 1.00 95.44 111 PRO A O 1
ATOM 832 N N . VAL A 1 112 ? 8.174 2.657 3.884 1.00 96.31 112 VAL A N 1
ATOM 833 C CA . VAL A 1 112 ? 7.300 2.182 2.793 1.00 96.31 112 VAL A CA 1
ATOM 834 C C . VAL A 1 112 ? 7.809 2.655 1.423 1.00 96.31 112 VAL A C 1
ATOM 836 O O . VAL A 1 112 ? 7.769 1.894 0.463 1.00 96.31 112 VAL A O 1
ATOM 839 N N . ALA A 1 113 ? 8.335 3.880 1.313 1.00 96.81 113 ALA A N 1
ATOM 840 C CA . ALA A 1 113 ? 8.875 4.392 0.054 1.00 96.81 113 ALA A CA 1
ATOM 841 C C . ALA A 1 113 ? 10.151 3.640 -0.350 1.00 96.81 113 ALA A C 1
ATOM 843 O O . ALA A 1 113 ? 10.281 3.255 -1.512 1.00 96.81 113 ALA A O 1
ATOM 844 N N . VAL A 1 114 ? 11.043 3.357 0.607 1.00 97.00 114 VAL A N 1
ATOM 845 C CA . VAL A 1 114 ? 12.237 2.525 0.399 1.00 97.00 114 VAL A CA 1
ATOM 846 C C . VAL A 1 114 ? 11.837 1.150 -0.132 1.00 97.00 114 VAL A C 1
ATOM 848 O O . VAL A 1 114 ? 12.331 0.739 -1.179 1.00 97.00 114 VAL A O 1
ATOM 851 N N . GLN A 1 115 ? 10.889 0.472 0.525 1.00 97.06 115 GLN A N 1
ATOM 852 C CA . GLN A 1 115 ? 10.406 -0.844 0.096 1.00 97.06 115 GLN A CA 1
ATOM 853 C C . GLN A 1 115 ? 9.875 -0.821 -1.347 1.00 97.06 115 GLN A C 1
ATOM 855 O O . GLN A 1 115 ? 10.212 -1.704 -2.141 1.00 97.06 115 GLN A O 1
ATOM 860 N N . LEU A 1 116 ? 9.077 0.193 -1.700 1.00 97.62 116 LEU A N 1
ATOM 861 C CA . LEU A 1 116 ? 8.518 0.353 -3.045 1.00 97.62 116 LEU A CA 1
ATOM 862 C C . LEU A 1 116 ? 9.602 0.633 -4.087 1.00 97.62 116 LEU A C 1
ATOM 864 O O . LEU A 1 116 ? 9.597 0.019 -5.152 1.00 97.62 116 LEU A O 1
ATOM 868 N N . HIS A 1 117 ? 10.558 1.510 -3.780 1.00 97.19 117 HIS A N 1
ATOM 869 C CA . HIS A 1 117 ? 11.692 1.774 -4.660 1.00 97.19 117 HIS A CA 1
ATOM 870 C C . HIS A 1 117 ? 12.534 0.520 -4.890 1.00 97.19 117 HIS A C 1
ATOM 872 O O . HIS A 1 117 ? 12.887 0.237 -6.032 1.00 97.19 117 HIS A O 1
ATOM 878 N N . SER A 1 118 ? 12.808 -0.263 -3.845 1.00 96.56 118 SER A N 1
ATOM 879 C CA . SER A 1 118 ? 13.545 -1.519 -3.979 1.00 96.56 118 SER A CA 1
ATOM 880 C C . SER A 1 118 ? 12.781 -2.548 -4.819 1.00 96.56 118 SER A C 1
ATOM 882 O O . SER A 1 118 ? 13.385 -3.189 -5.676 1.00 96.56 118 SER A O 1
ATOM 884 N N . ALA A 1 119 ? 11.462 -2.679 -4.633 1.00 96.69 119 ALA A N 1
ATOM 885 C CA . ALA A 1 119 ? 10.624 -3.574 -5.436 1.00 96.69 119 ALA A CA 1
ATOM 886 C C . ALA A 1 119 ? 10.612 -3.190 -6.920 1.00 96.69 119 ALA A C 1
ATOM 888 O O . ALA A 1 119 ? 10.842 -4.038 -7.783 1.00 96.69 119 ALA A O 1
ATOM 889 N N . ILE A 1 120 ? 10.427 -1.902 -7.214 1.00 95.94 120 ILE A N 1
ATOM 890 C CA . ILE A 1 120 ? 10.471 -1.380 -8.582 1.00 95.94 120 ILE A CA 1
ATOM 891 C C . ILE A 1 120 ? 11.860 -1.592 -9.192 1.00 95.94 120 ILE A C 1
ATOM 893 O O . ILE A 1 120 ? 11.954 -2.091 -10.307 1.00 95.94 120 ILE A O 1
ATOM 897 N N . ALA A 1 121 ? 12.938 -1.284 -8.465 1.00 94.75 121 ALA A N 1
ATOM 898 C CA . ALA A 1 121 ? 14.304 -1.440 -8.964 1.00 94.75 121 ALA A CA 1
ATOM 899 C C . ALA A 1 121 ? 14.658 -2.904 -9.267 1.00 94.75 121 ALA A C 1
ATOM 901 O O . ALA A 1 121 ? 15.284 -3.184 -10.287 1.00 94.75 121 ALA A O 1
ATOM 902 N N . ARG A 1 122 ? 14.232 -3.853 -8.420 1.00 95.12 122 ARG A N 1
ATOM 903 C CA . ARG A 1 122 ? 14.417 -5.290 -8.684 1.00 95.12 122 ARG A CA 1
ATOM 904 C C . ARG A 1 122 ? 13.663 -5.738 -9.930 1.00 95.12 122 ARG A C 1
ATOM 906 O O . ARG A 1 122 ? 14.234 -6.447 -10.753 1.00 95.12 122 ARG A O 1
ATOM 913 N N . TRP A 1 123 ? 12.412 -5.305 -10.081 1.00 95.19 123 TRP A N 1
ATOM 914 C CA . TRP A 1 123 ? 11.621 -5.596 -11.275 1.00 95.19 123 TRP A CA 1
ATOM 915 C C . TRP A 1 123 ? 12.245 -4.984 -12.536 1.00 95.19 123 TRP A C 1
ATOM 917 O O . TRP A 1 123 ? 12.426 -5.678 -13.525 1.00 95.19 123 TRP A O 1
ATOM 927 N N . GLU A 1 124 ? 12.679 -3.724 -12.507 1.00 93.69 124 GLU A N 1
ATOM 928 C CA . GLU A 1 124 ? 13.402 -3.114 -13.634 1.00 93.69 124 GLU A CA 1
ATOM 929 C C . GLU A 1 124 ? 14.714 -3.854 -13.947 1.00 93.69 124 GLU A C 1
ATOM 931 O O . GLU A 1 124 ? 15.115 -3.983 -15.109 1.00 93.69 124 GLU A O 1
ATOM 936 N N . GLY A 1 125 ? 15.371 -4.372 -12.907 1.00 92.75 125 GLY A N 1
ATOM 937 C CA . GLY A 1 125 ? 16.553 -5.218 -12.995 1.00 92.75 125 GLY A CA 1
ATOM 938 C C . GLY A 1 125 ? 16.304 -6.548 -13.709 1.00 92.75 125 GLY A C 1
ATOM 939 O O . GLY A 1 125 ? 17.202 -7.014 -14.409 1.00 92.75 125 GLY A O 1
ATOM 940 N N . SER A 1 126 ? 15.099 -7.120 -13.619 1.00 93.06 126 SER A N 1
ATOM 941 C CA . SER A 1 126 ? 14.748 -8.360 -14.325 1.00 93.06 126 SER A CA 1
ATOM 942 C C . SER A 1 126 ? 14.374 -8.152 -15.797 1.00 93.06 126 SER A C 1
ATOM 944 O O . SER A 1 126 ? 14.318 -9.122 -16.551 1.00 93.06 126 SER A O 1
ATOM 946 N N . LEU A 1 127 ? 14.159 -6.905 -16.231 1.00 93.69 127 LEU A N 1
ATOM 947 C CA . LEU A 1 127 ? 13.845 -6.583 -17.623 1.00 93.69 127 LEU A CA 1
ATOM 948 C C . LEU A 1 127 ? 15.075 -6.687 -18.533 1.00 93.69 127 LEU A C 1
ATOM 950 O O . LEU A 1 127 ? 16.175 -6.242 -18.184 1.00 93.69 127 LEU A O 1
ATOM 954 N N . GLY A 1 128 ? 14.857 -7.177 -19.754 1.00 94.12 128 GLY A N 1
ATOM 955 C CA . GLY A 1 128 ? 15.843 -7.118 -20.830 1.00 94.12 128 GLY A CA 1
ATOM 956 C C . GLY A 1 128 ? 16.140 -5.678 -21.267 1.00 94.12 128 GLY A C 1
ATOM 957 O O . GLY A 1 128 ? 15.334 -4.766 -21.073 1.00 94.12 128 GLY A O 1
ATOM 958 N N . ALA A 1 129 ? 17.294 -5.457 -21.904 1.00 93.44 129 ALA A N 1
ATOM 959 C CA . ALA A 1 129 ? 17.740 -4.116 -22.303 1.00 93.44 129 ALA A CA 1
ATOM 960 C C . ALA A 1 129 ? 16.703 -3.365 -23.162 1.00 93.44 129 ALA A C 1
ATOM 962 O O . ALA A 1 129 ? 16.445 -2.186 -22.921 1.00 93.44 129 ALA A O 1
ATOM 963 N N . TRP A 1 130 ? 16.052 -4.057 -24.104 1.00 92.88 130 TRP A N 1
ATOM 964 C CA . TRP A 1 130 ? 15.016 -3.463 -24.953 1.00 92.88 130 TRP A CA 1
ATOM 965 C C . TRP A 1 130 ? 13.735 -3.117 -24.186 1.00 92.88 130 TRP A C 1
ATOM 967 O O . TRP A 1 130 ? 13.195 -2.027 -24.349 1.00 92.88 130 TRP A O 1
ATOM 977 N N . GLN A 1 131 ? 13.296 -3.985 -23.269 1.00 93.12 131 GLN A N 1
ATOM 978 C CA . GLN A 1 131 ? 12.151 -3.709 -22.394 1.00 93.12 131 GLN A CA 1
ATOM 979 C C . GLN A 1 131 ? 12.402 -2.477 -21.517 1.00 93.12 131 GLN A C 1
ATOM 981 O O . GLN A 1 131 ? 11.507 -1.655 -21.344 1.00 93.12 131 GLN A O 1
ATOM 986 N N . ARG A 1 132 ? 13.634 -2.284 -21.022 1.00 90.94 132 ARG A N 1
ATOM 987 C CA . ARG A 1 132 ? 14.004 -1.067 -20.279 1.00 90.94 132 ARG A CA 1
ATOM 988 C C . ARG A 1 132 ? 13.934 0.191 -21.145 1.00 90.94 132 ARG A C 1
ATOM 990 O O . ARG A 1 132 ? 13.521 1.236 -20.647 1.00 90.94 132 ARG A O 1
ATOM 997 N N . VAL A 1 133 ? 14.331 0.115 -22.418 1.00 91.75 133 VAL A N 1
ATOM 998 C CA . VAL A 1 133 ? 14.193 1.238 -23.363 1.00 91.75 133 VAL A CA 1
ATOM 999 C C . VAL A 1 133 ? 12.716 1.556 -23.593 1.00 91.75 133 VAL A C 1
ATOM 1001 O O . VAL A 1 133 ? 12.316 2.701 -23.401 1.00 91.75 133 VAL A O 1
ATOM 1004 N N . LEU A 1 134 ? 11.894 0.551 -23.908 1.00 92.44 134 LEU A N 1
ATOM 1005 C CA . LEU A 1 134 ? 10.451 0.731 -24.093 1.00 92.44 134 LEU A CA 1
ATOM 1006 C C . LEU A 1 134 ? 9.776 1.300 -22.836 1.00 92.44 134 LEU A C 1
ATOM 1008 O O . LEU A 1 134 ? 8.953 2.205 -22.945 1.00 92.44 134 LEU A O 1
ATOM 1012 N N . LEU A 1 135 ? 10.179 0.849 -21.643 1.00 89.00 135 LEU A N 1
ATOM 1013 C CA . LEU A 1 135 ? 9.689 1.378 -20.368 1.00 89.00 135 LEU A CA 1
ATOM 1014 C C . LEU A 1 135 ? 10.007 2.871 -20.211 1.00 89.00 135 LEU A C 1
ATOM 1016 O O . LEU A 1 135 ? 9.153 3.639 -19.775 1.00 89.00 135 LEU A O 1
ATOM 1020 N N . ARG A 1 136 ? 11.223 3.303 -20.576 1.00 87.31 136 ARG A N 1
ATOM 1021 C CA . ARG A 1 136 ? 11.619 4.725 -20.532 1.00 87.31 136 ARG A CA 1
ATOM 1022 C C . ARG A 1 136 ? 10.834 5.581 -21.524 1.00 87.31 136 ARG A C 1
ATOM 1024 O O . ARG A 1 136 ? 10.615 6.754 -21.246 1.00 87.31 136 ARG A O 1
ATOM 1031 N N . LEU A 1 137 ? 10.406 4.999 -22.643 1.00 89.56 137 LEU A N 1
ATOM 1032 C CA . LEU A 1 137 ? 9.557 5.648 -23.645 1.00 89.56 137 LEU A CA 1
ATOM 1033 C C . LEU A 1 137 ? 8.057 5.589 -23.297 1.00 89.56 137 LEU A C 1
ATOM 1035 O O . LEU A 1 137 ? 7.246 6.114 -24.051 1.00 89.56 137 LEU A O 1
ATOM 1039 N N . GLY A 1 138 ? 7.673 4.953 -22.182 1.00 86.25 138 GLY A N 1
ATOM 1040 C CA . GLY A 1 138 ? 6.266 4.760 -21.806 1.00 86.25 138 GLY A CA 1
ATOM 1041 C C . GLY A 1 138 ? 5.517 3.753 -22.687 1.00 86.25 138 GLY A C 1
ATOM 1042 O O . GLY A 1 138 ? 4.294 3.719 -22.671 1.00 86.25 138 GLY A O 1
ATOM 1043 N N . MET A 1 139 ? 6.241 2.937 -23.457 1.00 87.44 139 MET A N 1
ATOM 1044 C CA . MET A 1 139 ? 5.700 1.945 -24.398 1.00 87.44 139 MET A CA 1
ATOM 1045 C C . MET A 1 139 ? 5.665 0.523 -23.822 1.00 87.44 139 MET A C 1
ATOM 1047 O O . MET A 1 139 ? 5.382 -0.435 -24.538 1.00 87.44 139 MET A O 1
ATOM 1051 N N . PHE A 1 140 ? 6.010 0.365 -22.546 1.00 85.88 140 PHE A N 1
ATOM 1052 C CA . PHE A 1 140 ? 6.005 -0.913 -21.849 1.00 85.88 140 PHE A CA 1
ATOM 1053 C C . PHE A 1 140 ? 5.535 -0.706 -20.415 1.00 85.88 140 PHE A C 1
ATOM 1055 O O . PHE A 1 140 ? 6.050 0.159 -19.705 1.00 85.88 140 PHE A O 1
ATOM 1062 N N . GLU A 1 141 ? 4.582 -1.528 -19.993 1.00 83.75 141 GLU A N 1
ATOM 1063 C CA . GLU A 1 141 ? 4.061 -1.562 -18.632 1.00 83.75 141 GLU A CA 1
ATOM 1064 C C . GLU A 1 141 ? 4.194 -2.981 -18.062 1.00 83.75 141 GLU A C 1
ATOM 1066 O O . GLU A 1 141 ? 4.305 -3.945 -18.825 1.00 83.75 141 GLU A O 1
ATOM 1071 N N . PRO A 1 142 ? 4.224 -3.140 -16.727 1.00 86.25 142 PRO A N 1
ATOM 1072 C CA . PRO A 1 142 ? 4.274 -4.460 -16.117 1.00 86.25 142 PRO A CA 1
ATOM 1073 C C . PRO A 1 142 ? 3.052 -5.295 -16.526 1.00 86.25 142 PRO A C 1
ATOM 1075 O O . PRO A 1 142 ? 1.920 -4.913 -16.249 1.00 86.25 142 PRO A O 1
ATOM 1078 N N . GLU A 1 143 ? 3.274 -6.474 -17.110 1.00 84.25 143 GLU A N 1
ATOM 1079 C CA . GLU A 1 143 ? 2.188 -7.416 -17.442 1.00 84.25 143 GLU A CA 1
ATOM 1080 C C . GLU A 1 143 ? 1.452 -7.933 -16.197 1.00 84.25 143 GLU A C 1
ATOM 1082 O O . GLU A 1 143 ? 0.296 -8.350 -16.257 1.00 84.25 143 GLU A O 1
ATOM 1087 N N . ARG A 1 144 ? 2.142 -7.937 -15.052 1.00 87.75 144 ARG A N 1
ATOM 1088 C CA . ARG A 1 144 ? 1.605 -8.329 -13.749 1.00 87.75 144 ARG A CA 1
ATOM 1089 C C . ARG A 1 144 ? 1.990 -7.289 -12.704 1.00 87.75 144 ARG A C 1
ATOM 1091 O O . ARG A 1 144 ? 3.075 -6.710 -12.808 1.00 87.75 144 ARG A O 1
ATOM 1098 N N . PRO A 1 145 ? 1.156 -7.086 -11.669 1.00 89.75 145 PRO A N 1
ATOM 1099 C CA . PRO A 1 145 ? 1.517 -6.221 -10.558 1.00 89.75 145 PRO A CA 1
ATOM 1100 C C . PRO A 1 145 ? 2.861 -6.614 -9.939 1.00 89.75 145 PRO A C 1
ATOM 1102 O O . PRO A 1 145 ? 3.148 -7.795 -9.731 1.00 89.75 145 PRO A O 1
ATOM 1105 N N . ILE A 1 146 ? 3.678 -5.606 -9.637 1.00 92.56 146 ILE A N 1
ATOM 1106 C CA . ILE A 1 146 ? 4.996 -5.792 -9.028 1.00 92.56 146 ILE A CA 1
ATOM 1107 C C . ILE A 1 146 ? 4.794 -6.158 -7.554 1.00 92.56 146 ILE A C 1
ATOM 1109 O O . ILE A 1 146 ? 4.201 -5.390 -6.796 1.00 92.56 146 ILE A O 1
ATOM 1113 N N . GLY A 1 147 ? 5.276 -7.338 -7.158 1.00 89.81 147 GLY A N 1
ATOM 1114 C CA . GLY A 1 147 ? 5.201 -7.820 -5.779 1.00 89.81 147 GLY A CA 1
ATOM 1115 C C . GLY A 1 147 ? 6.122 -7.058 -4.819 1.00 89.81 147 GLY A C 1
ATOM 1116 O O . GLY A 1 147 ? 7.084 -6.412 -5.232 1.00 89.81 147 GLY A O 1
ATOM 1117 N N . LEU A 1 148 ? 5.831 -7.158 -3.520 1.00 92.62 148 LEU A N 1
ATOM 1118 C CA . LEU A 1 148 ? 6.670 -6.629 -2.441 1.00 92.62 148 LEU A CA 1
ATOM 1119 C C . LEU A 1 148 ? 7.348 -7.781 -1.696 1.00 92.62 148 LEU A C 1
ATOM 1121 O O . LEU A 1 148 ? 6.731 -8.819 -1.480 1.00 92.62 148 LEU A O 1
ATOM 1125 N N . ASP A 1 149 ? 8.574 -7.563 -1.221 1.00 84.38 149 ASP A N 1
ATOM 1126 C CA . ASP A 1 149 ? 9.335 -8.561 -0.443 1.00 84.38 149 ASP A CA 1
ATOM 1127 C C . ASP A 1 149 ? 8.911 -8.622 1.039 1.00 84.38 149 ASP A C 1
ATOM 1129 O O . ASP A 1 149 ? 9.518 -9.319 1.845 1.00 84.38 149 ASP A O 1
ATOM 1133 N N . GLY A 1 150 ? 7.896 -7.855 1.433 1.00 88.25 150 GLY A N 1
ATOM 1134 C CA . GLY A 1 150 ? 7.443 -7.756 2.816 1.00 88.25 150 GLY A CA 1
ATOM 1135 C C . GLY A 1 150 ? 5.983 -7.319 2.907 1.00 88.25 150 GLY A C 1
ATOM 1136 O O . GLY A 1 150 ? 5.307 -7.203 1.880 1.00 88.25 150 GLY A O 1
ATOM 1137 N N . PRO A 1 151 ? 5.476 -7.058 4.124 1.00 91.38 151 PRO A N 1
ATOM 1138 C CA . PRO A 1 151 ? 4.081 -6.696 4.312 1.00 91.38 151 PRO A CA 1
ATOM 1139 C C . PRO A 1 151 ? 3.754 -5.405 3.558 1.00 91.38 151 PRO A C 1
ATOM 1141 O O . PRO A 1 151 ? 4.501 -4.429 3.610 1.00 91.38 151 PRO A O 1
ATOM 1144 N N . ALA A 1 152 ? 2.617 -5.408 2.866 1.00 92.56 152 ALA A N 1
ATOM 1145 C CA . ALA A 1 152 ? 2.143 -4.248 2.133 1.00 92.56 152 ALA A CA 1
ATOM 1146 C C . ALA A 1 152 ? 1.598 -3.184 3.096 1.00 92.56 152 ALA A C 1
ATOM 1148 O O . ALA A 1 152 ? 0.634 -3.434 3.827 1.00 92.56 152 ALA A O 1
ATOM 1149 N N . GLY A 1 153 ? 2.213 -2.001 3.061 1.00 93.31 153 GLY A N 1
ATOM 1150 C CA . GLY A 1 153 ? 1.814 -0.825 3.830 1.00 93.31 153 GLY A CA 1
ATOM 1151 C C . GLY A 1 153 ? 2.037 -0.923 5.346 1.00 93.31 153 GLY A C 1
ATOM 1152 O O . GLY A 1 153 ? 2.290 -1.992 5.914 1.00 93.31 153 GLY A O 1
ATOM 1153 N N . ALA A 1 154 ? 1.914 0.227 6.009 1.00 95.12 154 ALA A N 1
ATOM 1154 C CA . ALA A 1 154 ? 2.131 0.386 7.447 1.00 95.12 154 ALA A CA 1
ATOM 1155 C C . ALA A 1 154 ? 0.962 1.103 8.148 1.00 95.12 154 ALA A C 1
ATOM 1157 O O . ALA A 1 154 ? 0.314 1.983 7.583 1.00 95.12 154 ALA A O 1
ATOM 1158 N N . PHE A 1 155 ? 0.666 0.713 9.390 1.00 90.12 155 PHE A N 1
ATOM 1159 C CA . PHE A 1 155 ? -0.451 1.282 10.155 1.00 90.12 155 PHE A CA 1
ATOM 1160 C C . PHE A 1 155 ? -0.115 2.625 10.822 1.00 90.12 155 PHE A C 1
ATOM 1162 O O . PHE A 1 155 ? -1.022 3.444 10.967 1.00 90.12 155 PHE A O 1
ATOM 1169 N N . VAL A 1 156 ? 1.148 2.821 11.222 1.00 80.31 156 VAL A N 1
ATOM 1170 C CA . VAL A 1 156 ? 1.747 4.027 11.834 1.00 80.31 156 VAL A CA 1
ATOM 1171 C C . VAL A 1 156 ? 3.137 4.264 11.270 1.00 80.31 156 VAL A C 1
ATOM 1173 O O . VAL A 1 156 ? 3.717 3.274 10.764 1.00 80.31 156 VAL A O 1
#